Protein AF-A0A2A3E0T3-F1 (afdb_monomer_lite)

Foldseek 3Di:
DQDDKAWDFDPFQFADPVFQPWDWDDDQWKIKIKTFGDDDDPPDPPPDDDDDDPPDPDTDMDMDMDGGEDDEDEEDDAPVCLCVDPCVVNPDDPRTAIFIPSDPVLVVVLVVCPVDPPRDSVVSPGTYDYDHDYDDDDPDPDDDDDD

Radius of gyration: 18.92 Å; chains: 1; bounding box: 48×56×45 Å

Sequence (147 aa):
MSTAEALLPLDLPASSAGAPLPHVFADEERLLVAYIANVPDASFDGTNPRSVSAGAEGEAVAMLTVDPYVAFQFGPPNDEALRGHRLYALGLQPYSAFEVVNSSWIASLEEANRVHPRHMPECFRAAGISFSRSTIRPWNSSREISR

Structure (mmCIF, N/CA/C/O backbone):
data_AF-A0A2A3E0T3-F1
#
_entry.id   AF-A0A2A3E0T3-F1
#
loop_
_atom_site.group_PDB
_atom_site.id
_atom_site.type_symbol
_atom_site.label_atom_id
_atom_site.label_alt_id
_atom_site.label_comp_id
_atom_site.label_asym_id
_atom_site.label_entity_id
_atom_site.label_seq_id
_atom_site.pdbx_PDB_ins_code
_atom_site.Cartn_x
_atom_site.Cartn_y
_atom_site.Cartn_z
_atom_site.occupancy
_atom_site.B_iso_or_equiv
_atom_site.auth_seq_id
_atom_site.auth_comp_id
_atom_site.auth_asym_id
_atom_site.auth_atom_id
_atom_site.pdbx_PDB_model_num
ATOM 1 N N . MET A 1 1 ? -12.015 -15.461 19.841 1.00 42.75 1 MET A N 1
ATOM 2 C CA . MET A 1 1 ? -10.571 -15.721 19.672 1.00 42.75 1 MET A CA 1
ATOM 3 C C . MET A 1 1 ? -10.019 -14.555 18.876 1.00 42.75 1 MET A C 1
ATOM 5 O O . MET A 1 1 ? -10.621 -14.235 17.864 1.00 42.75 1 MET A O 1
ATOM 9 N N . SER A 1 2 ? -8.992 -13.863 19.373 1.00 52.44 2 SER A N 1
ATOM 10 C CA . SER A 1 2 ? -8.319 -12.822 18.585 1.00 52.44 2 SER A CA 1
ATOM 11 C C . SER A 1 2 ? -7.566 -13.520 17.459 1.00 52.44 2 SER A C 1
ATOM 13 O O . SER A 1 2 ? -6.694 -14.348 17.729 1.00 52.44 2 SER A O 1
ATOM 15 N N . THR A 1 3 ? -7.972 -13.283 16.219 1.00 77.06 3 THR A N 1
ATOM 16 C CA . THR A 1 3 ? -7.283 -13.817 15.048 1.00 77.06 3 THR A CA 1
ATOM 17 C C . THR A 1 3 ? -5.999 -13.011 14.863 1.00 77.06 3 THR A C 1
ATOM 19 O O . THR A 1 3 ? -6.046 -11.783 14.854 1.00 77.06 3 THR A O 1
ATOM 22 N N . ALA A 1 4 ? -4.851 -13.684 14.766 1.00 88.06 4 ALA A N 1
ATOM 23 C CA . ALA A 1 4 ? -3.572 -13.006 14.583 1.00 88.06 4 ALA A CA 1
ATOM 24 C C . ALA A 1 4 ? -3.554 -12.205 13.270 1.00 88.06 4 ALA A C 1
ATOM 26 O O . ALA A 1 4 ? -4.176 -12.597 12.277 1.00 88.06 4 ALA A O 1
ATOM 27 N N . GLU A 1 5 ? -2.836 -11.086 13.277 1.00 92.44 5 GLU A N 1
ATOM 28 C CA . GLU A 1 5 ? -2.591 -10.304 12.071 1.00 92.44 5 GLU A CA 1
ATOM 29 C C . GLU A 1 5 ? -1.707 -11.083 11.100 1.00 92.44 5 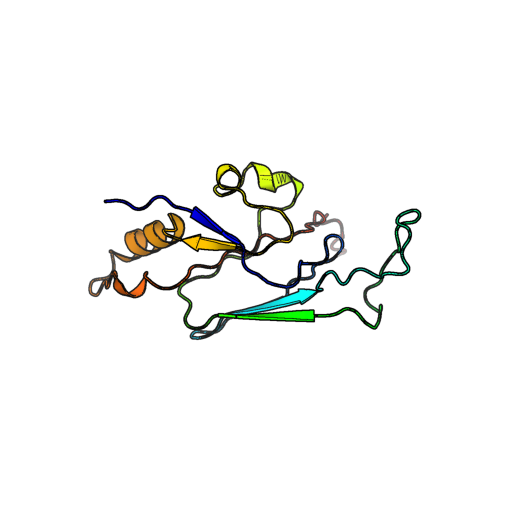GLU A C 1
ATOM 31 O O . GLU A 1 5 ? -0.722 -11.702 11.509 1.00 92.44 5 GLU A O 1
ATOM 36 N N . ALA A 1 6 ? -2.064 -11.062 9.818 1.00 91.12 6 ALA A N 1
ATOM 37 C CA . ALA A 1 6 ? -1.351 -11.816 8.798 1.00 91.12 6 ALA A CA 1
ATOM 38 C C . ALA A 1 6 ? -1.283 -11.060 7.470 1.00 91.12 6 ALA A C 1
ATOM 40 O O . ALA A 1 6 ? -2.134 -10.223 7.167 1.00 91.12 6 ALA A O 1
ATOM 41 N N . LEU A 1 7 ? -0.257 -11.387 6.684 1.00 92.50 7 LEU A N 1
ATOM 42 C CA . LEU A 1 7 ? -0.058 -10.891 5.329 1.00 92.50 7 LEU A CA 1
ATOM 43 C C . LEU A 1 7 ? -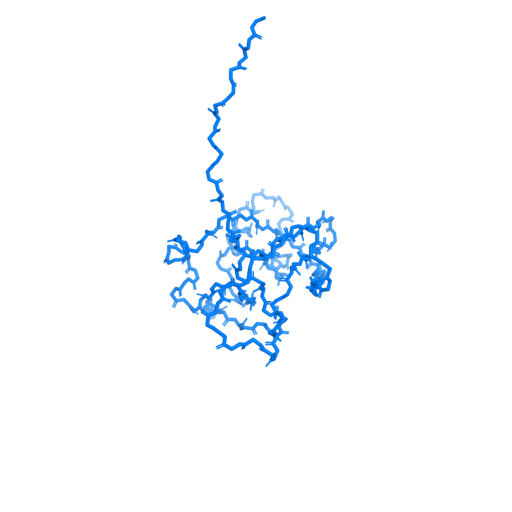0.462 -11.960 4.320 1.00 92.50 7 LEU A C 1
ATOM 45 O O . LEU A 1 7 ? 0.086 -13.062 4.330 1.00 92.50 7 LEU A O 1
ATOM 49 N N . LEU A 1 8 ? -1.387 -11.614 3.432 1.00 91.06 8 LEU A N 1
ATOM 50 C CA . LEU A 1 8 ? -1.762 -12.425 2.283 1.00 91.06 8 LEU A CA 1
ATOM 51 C C . LEU A 1 8 ? -1.197 -11.760 1.022 1.00 91.06 8 LEU A C 1
ATOM 53 O O . LEU A 1 8 ? -1.527 -10.603 0.762 1.00 91.06 8 LEU A O 1
ATOM 57 N N . PRO A 1 9 ? -0.316 -12.422 0.255 1.00 90.44 9 PRO A N 1
ATOM 58 C CA . PRO A 1 9 ? 0.208 -11.845 -0.976 1.00 90.44 9 PRO A CA 1
ATOM 59 C C . PRO A 1 9 ? -0.920 -11.656 -1.991 1.00 90.44 9 PRO A C 1
ATOM 61 O O . PRO A 1 9 ? -1.753 -12.544 -2.174 1.00 90.44 9 PRO A O 1
ATOM 64 N N . LEU A 1 10 ? -0.928 -10.503 -2.653 1.00 88.69 10 LEU A N 1
ATOM 65 C CA . LEU A 1 10 ? -1.838 -10.228 -3.757 1.00 88.69 10 LEU A CA 1
ATOM 66 C C . LEU A 1 10 ? -1.152 -10.559 -5.079 1.00 88.69 10 LEU A C 1
ATOM 68 O O . LEU A 1 10 ? 0.007 -10.201 -5.294 1.00 88.69 10 LEU A O 1
ATOM 72 N N . ASP A 1 11 ? -1.890 -11.209 -5.974 1.00 90.19 11 ASP A N 1
ATOM 73 C CA . ASP A 1 11 ? -1.440 -11.486 -7.337 1.00 90.19 11 ASP A CA 1
ATOM 74 C C . ASP A 1 11 ? -1.618 -10.234 -8.207 1.00 90.19 11 ASP A C 1
ATOM 76 O O . ASP A 1 11 ? -2.587 -10.084 -8.950 1.00 90.19 11 ASP A O 1
ATOM 80 N N . LEU A 1 12 ? -0.712 -9.272 -8.019 1.00 88.38 12 LEU A N 1
ATOM 81 C CA . LEU A 1 12 ? -0.630 -8.042 -8.800 1.00 88.38 12 LEU A CA 1
ATOM 82 C C . LEU A 1 12 ? 0.707 -7.992 -9.546 1.00 88.38 12 LEU A C 1
ATOM 84 O O . LEU A 1 12 ? 1.702 -8.534 -9.055 1.00 88.38 12 LEU A O 1
ATOM 88 N N . PRO A 1 13 ? 0.782 -7.287 -10.692 1.00 89.12 13 PRO A N 1
ATOM 89 C CA . PRO A 1 13 ? 2.057 -7.031 -11.348 1.00 89.12 13 PRO A CA 1
ATOM 90 C C . PRO A 1 13 ? 3.053 -6.426 -10.356 1.00 89.12 13 PRO A C 1
ATOM 92 O O . PRO A 1 13 ? 2.741 -5.431 -9.698 1.00 89.12 13 PRO A O 1
ATOM 95 N N . ALA A 1 14 ? 4.242 -7.017 -10.236 1.00 86.50 14 ALA A N 1
ATOM 96 C CA . ALA A 1 14 ? 5.273 -6.501 -9.342 1.00 86.50 14 ALA A CA 1
ATOM 97 C C . ALA A 1 14 ? 5.627 -5.057 -9.720 1.00 86.50 14 ALA A C 1
ATOM 99 O O . ALA A 1 14 ? 5.641 -4.704 -10.898 1.00 86.50 14 ALA A O 1
ATOM 100 N N . SER A 1 15 ? 5.921 -4.212 -8.737 1.00 87.12 15 SER A N 1
ATOM 101 C CA . SER A 1 15 ? 6.292 -2.823 -9.011 1.00 87.12 15 SER A CA 1
ATOM 102 C C . SER A 1 15 ? 7.726 -2.730 -9.542 1.00 87.12 15 SER A C 1
ATOM 104 O O . SER A 1 15 ? 8.594 -3.503 -9.137 1.00 87.12 15 SER A O 1
ATOM 106 N N . SER A 1 16 ? 8.009 -1.754 -10.409 1.00 85.06 16 SER A N 1
ATOM 107 C CA . SER A 1 16 ? 9.377 -1.451 -10.850 1.00 85.06 16 SER A CA 1
ATOM 108 C C . SER A 1 16 ? 10.263 -1.109 -9.650 1.00 85.06 16 SER A C 1
ATOM 110 O O . SER A 1 16 ? 9.975 -0.164 -8.917 1.00 85.06 16 SER A O 1
ATOM 112 N N . ALA A 1 17 ? 11.341 -1.871 -9.443 1.00 80.31 17 ALA A N 1
ATOM 113 C CA . ALA A 1 17 ? 12.228 -1.688 -8.293 1.00 80.31 17 ALA A CA 1
ATOM 114 C C . ALA A 1 17 ? 13.046 -0.386 -8.373 1.00 80.31 17 ALA A C 1
ATOM 116 O O . ALA A 1 17 ? 13.345 0.237 -7.362 1.00 80.31 17 ALA A O 1
ATOM 117 N N . GLY A 1 18 ? 13.406 0.051 -9.584 1.00 78.44 18 GLY A N 1
ATOM 118 C CA . GLY A 1 18 ? 14.223 1.253 -9.776 1.00 78.44 18 GLY A CA 1
ATOM 119 C C . GLY A 1 18 ? 13.422 2.555 -9.756 1.00 78.44 18 GLY A C 1
ATOM 120 O O . GLY A 1 18 ? 13.919 3.582 -9.295 1.00 78.44 18 GLY A O 1
ATOM 121 N N . ALA A 1 19 ? 12.191 2.521 -10.270 1.00 81.69 19 ALA A N 1
ATOM 122 C CA . ALA A 1 19 ? 11.344 3.700 -10.417 1.00 81.69 19 ALA A CA 1
ATOM 123 C C . ALA A 1 19 ? 9.858 3.299 -10.408 1.00 81.69 19 ALA A C 1
ATOM 125 O O . ALA A 1 19 ? 9.208 3.325 -11.451 1.00 81.69 19 ALA A O 1
ATOM 126 N N . PRO A 1 20 ? 9.291 2.936 -9.243 1.00 82.12 20 PRO A N 1
ATOM 127 C CA . PRO A 1 20 ? 7.891 2.517 -9.164 1.00 82.12 20 PRO A CA 1
ATOM 128 C C . PRO A 1 20 ? 6.911 3.662 -9.455 1.00 82.12 20 PRO A C 1
ATOM 130 O O . PRO A 1 20 ? 5.792 3.412 -9.891 1.00 82.12 20 PRO A O 1
ATOM 133 N N . LEU A 1 21 ? 7.337 4.909 -9.196 1.00 87.69 21 LEU A N 1
ATOM 134 C CA . LEU A 1 21 ? 6.584 6.154 -9.403 1.00 87.69 21 LEU A CA 1
ATOM 135 C C . LEU A 1 21 ? 5.080 6.022 -9.080 1.00 87.69 21 LEU A C 1
ATOM 137 O O . LEU A 1 21 ? 4.241 6.270 -9.950 1.00 87.69 21 LEU A O 1
ATOM 141 N N . PRO A 1 22 ? 4.721 5.609 -7.848 1.00 88.06 22 PRO A N 1
ATOM 142 C CA . PRO A 1 22 ? 3.326 5.417 -7.487 1.00 88.06 22 PRO A CA 1
ATOM 143 C C . PRO A 1 22 ? 2.568 6.749 -7.486 1.00 88.06 22 PRO A C 1
ATOM 145 O O . PRO A 1 22 ? 3.031 7.745 -6.927 1.00 88.06 22 PRO A O 1
ATOM 148 N N . HIS A 1 23 ? 1.381 6.735 -8.080 1.00 90.44 23 HIS A N 1
ATOM 149 C CA . HIS A 1 23 ? 0.407 7.816 -8.078 1.00 90.44 23 HIS A CA 1
ATOM 150 C C . HIS A 1 23 ? -0.839 7.341 -7.341 1.00 90.44 23 HIS A C 1
ATOM 152 O O . HIS A 1 23 ? -1.388 6.285 -7.653 1.00 90.44 23 HIS A O 1
ATOM 158 N N . VAL A 1 24 ? -1.279 8.126 -6.363 1.00 91.81 24 VAL A N 1
ATOM 159 C CA . VAL A 1 24 ? -2.439 7.809 -5.531 1.00 91.81 24 VAL A CA 1
ATOM 160 C C . VAL A 1 24 ? -3.495 8.884 -5.743 1.00 91.81 24 VAL A C 1
ATOM 162 O O . VAL A 1 24 ? -3.213 10.068 -5.564 1.00 91.81 24 VAL A O 1
ATOM 165 N N . PHE A 1 25 ? -4.702 8.462 -6.106 1.00 92.62 25 PHE A N 1
ATOM 166 C CA . PHE A 1 25 ? -5.893 9.301 -6.180 1.00 92.62 25 PHE A CA 1
ATOM 167 C C . PHE A 1 25 ? -6.909 8.742 -5.194 1.00 92.62 25 PHE A C 1
ATOM 169 O O . PHE A 1 25 ? -7.195 7.549 -5.214 1.00 92.62 25 PHE A O 1
ATOM 176 N N . ALA A 1 26 ? -7.421 9.590 -4.314 1.00 91.50 26 ALA A N 1
ATOM 177 C CA . ALA A 1 26 ? -8.346 9.183 -3.272 1.00 91.50 26 ALA A CA 1
ATOM 178 C C . ALA A 1 26 ? -9.486 10.199 -3.195 1.00 91.50 26 ALA A C 1
ATOM 180 O O . ALA A 1 26 ? -9.230 11.404 -3.131 1.00 91.50 26 ALA A O 1
ATOM 181 N N . ASP A 1 27 ? -10.719 9.705 -3.211 1.00 89.19 27 ASP A N 1
ATOM 182 C CA . ASP A 1 27 ? -11.933 10.469 -2.915 1.00 89.19 27 ASP A CA 1
ATOM 183 C C . ASP A 1 27 ? -12.687 9.825 -1.738 1.00 89.19 27 ASP A C 1
ATOM 185 O O . ASP A 1 27 ? -12.101 9.037 -1.005 1.00 89.19 27 ASP A O 1
ATOM 189 N N . GLU A 1 28 ? -13.939 10.188 -1.469 1.00 83.56 28 GLU A N 1
ATOM 190 C CA . GLU A 1 28 ? -14.680 9.639 -0.320 1.00 83.56 28 GLU A CA 1
ATOM 191 C C . GLU A 1 28 ? -15.091 8.164 -0.491 1.00 83.56 28 GLU A C 1
ATOM 193 O O . GLU A 1 28 ? -15.348 7.491 0.505 1.00 83.56 28 GLU A O 1
ATOM 198 N N . GLU A 1 29 ? -15.138 7.648 -1.720 1.00 84.25 29 GLU A N 1
ATOM 199 C CA . GLU A 1 29 ? -15.592 6.286 -2.028 1.00 84.25 29 GLU A CA 1
ATOM 200 C C . GLU A 1 29 ? -14.427 5.387 -2.461 1.00 84.25 29 GLU A C 1
ATOM 202 O O . GLU A 1 29 ? -14.321 4.231 -2.045 1.00 84.25 29 GLU A O 1
ATOM 207 N N . ARG A 1 30 ? -13.514 5.918 -3.279 1.00 88.56 30 ARG A N 1
ATOM 208 C CA . ARG A 1 30 ? -12.531 5.139 -4.031 1.00 88.56 30 ARG A CA 1
ATOM 209 C C . ARG A 1 30 ? -11.104 5.569 -3.764 1.00 88.56 30 ARG A C 1
ATOM 211 O O . ARG A 1 30 ? -10.755 6.749 -3.760 1.00 88.56 30 ARG A O 1
ATOM 218 N N . LEU A 1 31 ? -10.252 4.558 -3.655 1.00 91.75 31 LEU A N 1
ATOM 219 C CA . LEU A 1 31 ? -8.807 4.681 -3.687 1.00 91.75 31 LEU A CA 1
ATOM 220 C C . LEU A 1 31 ? -8.287 4.062 -4.983 1.00 91.75 31 LEU A C 1
ATOM 222 O O . LEU A 1 31 ? -8.462 2.870 -5.229 1.00 91.75 31 LEU A O 1
ATOM 226 N N . LEU A 1 32 ? -7.607 4.861 -5.794 1.00 93.81 32 LEU A N 1
ATOM 227 C CA . LEU A 1 32 ? -6.915 4.419 -6.993 1.00 93.81 32 LEU A CA 1
ATOM 228 C C . LEU A 1 32 ? -5.412 4.554 -6.793 1.00 93.81 32 LEU A C 1
ATOM 230 O O . LEU A 1 32 ? -4.909 5.623 -6.442 1.00 93.81 32 LEU A O 1
ATOM 234 N N . VAL A 1 33 ? -4.689 3.472 -7.063 1.00 92.44 33 VAL A N 1
ATOM 235 C CA . VAL A 1 33 ? -3.228 3.454 -7.024 1.00 92.44 33 VAL A CA 1
ATOM 236 C C . VAL A 1 33 ? -2.697 2.975 -8.359 1.00 92.44 33 VAL A C 1
ATOM 238 O O . VAL A 1 33 ? -2.962 1.851 -8.774 1.00 92.44 33 VAL A O 1
ATOM 241 N N . ALA A 1 34 ? -1.944 3.842 -9.025 1.00 92.62 34 ALA A N 1
ATOM 242 C CA . ALA A 1 34 ? -1.254 3.540 -10.266 1.00 92.62 34 ALA A CA 1
ATOM 243 C C . ALA A 1 34 ? 0.254 3.481 -10.021 1.00 92.62 34 ALA A C 1
ATOM 245 O O . ALA A 1 34 ? 0.793 4.316 -9.299 1.00 92.62 34 ALA A O 1
ATOM 246 N N . TYR A 1 35 ? 0.948 2.521 -10.619 1.00 90.75 35 TYR A N 1
ATOM 247 C CA . TYR A 1 35 ? 2.403 2.410 -10.519 1.00 90.75 35 TYR A CA 1
ATOM 248 C C . TYR A 1 35 ? 2.989 1.780 -11.780 1.00 90.75 35 TYR A C 1
ATOM 250 O O . TYR A 1 35 ? 2.299 1.077 -12.521 1.00 90.75 35 TYR A O 1
ATOM 258 N N . ILE A 1 36 ? 4.275 2.030 -12.018 1.00 89.38 36 ILE A N 1
ATOM 259 C CA . ILE A 1 36 ? 5.003 1.394 -13.116 1.00 89.38 36 ILE A CA 1
ATOM 260 C C . ILE A 1 36 ? 5.254 -0.067 -12.743 1.00 89.38 36 ILE A C 1
ATOM 262 O O . ILE A 1 36 ? 5.921 -0.360 -11.744 1.00 89.38 36 ILE A O 1
ATOM 266 N N . ALA A 1 37 ? 4.707 -0.980 -13.538 1.00 89.06 37 ALA A N 1
ATOM 267 C CA . ALA A 1 37 ? 4.885 -2.411 -13.372 1.00 89.06 37 ALA A CA 1
ATOM 268 C C . ALA A 1 37 ? 6.262 -2.843 -13.886 1.00 89.06 37 ALA A C 1
ATOM 270 O O . ALA A 1 37 ? 6.740 -2.390 -14.923 1.00 89.06 37 ALA A O 1
ATOM 271 N N . ASN A 1 38 ? 6.892 -3.762 -13.167 1.00 85.81 38 ASN A N 1
ATOM 272 C CA . ASN A 1 38 ? 8.096 -4.432 -13.614 1.00 85.81 38 ASN A CA 1
ATOM 273 C C . ASN A 1 38 ? 7.723 -5.473 -14.673 1.00 85.81 38 ASN A C 1
ATOM 275 O O . ASN A 1 38 ? 7.269 -6.567 -14.334 1.00 85.81 38 ASN A O 1
ATOM 279 N N . VAL A 1 39 ? 7.914 -5.138 -15.947 1.00 79.88 39 VAL A N 1
ATOM 280 C CA . VAL A 1 39 ? 7.797 -6.092 -17.053 1.00 79.88 39 VAL A CA 1
ATOM 281 C C . VAL A 1 39 ? 9.205 -6.545 -17.427 1.00 79.88 39 VAL A C 1
ATOM 283 O O . VAL A 1 39 ? 9.969 -5.742 -17.965 1.00 79.88 39 VAL A O 1
ATOM 286 N N . PRO A 1 40 ? 9.586 -7.803 -17.138 1.00 72.19 40 PRO A N 1
ATOM 287 C CA . PRO A 1 40 ? 10.902 -8.300 -17.505 1.00 72.19 40 PRO A CA 1
ATOM 288 C C . PRO A 1 40 ? 11.067 -8.293 -19.027 1.00 72.19 40 PRO A C 1
ATOM 290 O O . PRO A 1 40 ? 10.281 -8.910 -19.747 1.00 72.19 40 PRO A O 1
ATOM 293 N N . ASP A 1 41 ? 12.108 -7.627 -19.519 1.00 72.06 41 ASP A N 1
ATOM 294 C CA . ASP A 1 41 ? 12.534 -7.763 -20.908 1.00 72.06 41 ASP A CA 1
ATOM 295 C C . ASP A 1 41 ? 13.210 -9.129 -21.075 1.00 72.06 41 ASP A C 1
ATOM 297 O O . ASP A 1 41 ? 14.293 -9.371 -20.544 1.00 72.06 41 ASP A O 1
ATOM 301 N N . ALA A 1 42 ? 12.565 -10.041 -21.804 1.00 73.25 42 ALA A N 1
ATOM 302 C CA . ALA A 1 42 ? 13.075 -11.394 -22.023 1.00 73.25 42 ALA A CA 1
ATOM 303 C C . ALA A 1 42 ? 14.417 -11.428 -22.778 1.00 73.25 42 ALA A C 1
ATOM 305 O O . ALA A 1 42 ? 15.106 -12.446 -22.751 1.00 73.25 42 ALA A O 1
ATOM 306 N N . SER A 1 43 ? 14.787 -10.337 -23.455 1.00 73.88 43 SER A N 1
ATOM 307 C CA . SER A 1 43 ? 16.074 -10.201 -24.140 1.00 73.88 43 SER A CA 1
ATOM 308 C C . SER A 1 43 ? 17.201 -9.702 -23.230 1.00 73.88 43 SER A C 1
ATOM 310 O O . SER A 1 43 ? 18.359 -9.675 -23.647 1.00 73.88 43 SER A O 1
ATOM 312 N N . PHE A 1 44 ? 16.885 -9.325 -21.988 1.00 74.25 44 PHE A N 1
ATOM 313 C CA . PHE A 1 44 ? 17.851 -8.789 -21.042 1.00 74.25 44 PHE A CA 1
ATOM 314 C C . PHE A 1 44 ? 18.670 -9.898 -20.366 1.00 74.25 44 PHE A C 1
ATOM 316 O O . PHE A 1 44 ? 18.133 -10.750 -19.662 1.00 74.25 44 PHE A O 1
ATOM 323 N N . ASP A 1 45 ? 19.993 -9.861 -20.537 1.00 76.56 45 ASP A N 1
ATOM 324 C CA . ASP A 1 45 ? 20.927 -10.882 -20.038 1.00 76.56 45 ASP A CA 1
ATOM 325 C C . ASP A 1 45 ? 21.462 -10.618 -18.616 1.00 76.56 45 ASP A C 1
ATOM 327 O O . ASP A 1 45 ? 22.272 -11.385 -18.095 1.00 76.56 45 ASP A O 1
ATOM 331 N N . GLY A 1 46 ? 21.025 -9.529 -17.975 1.00 72.75 46 GLY A N 1
ATOM 332 C CA . GLY A 1 46 ? 21.424 -9.170 -16.613 1.00 72.75 46 GLY A CA 1
ATOM 333 C C . GLY A 1 46 ? 22.832 -8.582 -16.469 1.00 72.75 46 GLY A C 1
ATOM 334 O O . GLY A 1 46 ? 23.234 -8.268 -15.349 1.00 72.75 46 GLY A O 1
ATOM 335 N N . THR A 1 47 ? 23.590 -8.410 -17.556 1.00 73.94 47 THR A N 1
ATOM 336 C CA . THR A 1 47 ? 25.008 -8.011 -17.479 1.00 73.94 47 THR A CA 1
ATOM 337 C C . THR A 1 47 ? 25.228 -6.505 -17.375 1.00 73.94 47 THR A C 1
ATOM 339 O O . THR A 1 47 ? 26.228 -6.074 -16.803 1.00 73.94 47 THR A O 1
ATOM 342 N N . ASN A 1 48 ? 24.301 -5.691 -17.891 1.00 65.88 48 ASN A N 1
ATOM 343 C CA . ASN A 1 48 ? 24.448 -4.236 -17.939 1.00 65.88 48 ASN A CA 1
ATOM 344 C C . ASN A 1 48 ? 23.170 -3.526 -17.478 1.00 65.88 48 ASN A C 1
ATOM 346 O O . ASN A 1 48 ? 22.139 -3.673 -18.125 1.00 65.88 48 ASN A O 1
ATOM 350 N N . PRO A 1 49 ? 23.196 -2.717 -16.404 1.00 67.12 49 PRO A N 1
ATOM 351 C CA . PRO A 1 49 ? 22.007 -1.991 -15.975 1.00 67.12 49 PRO A CA 1
ATOM 352 C C . PRO A 1 49 ? 21.560 -1.006 -17.063 1.00 67.12 49 PRO A C 1
ATOM 354 O O . PRO A 1 49 ? 22.331 -0.154 -17.509 1.00 67.12 49 PRO A O 1
ATOM 357 N N . ARG A 1 50 ? 20.295 -1.101 -17.480 1.00 65.19 50 ARG A N 1
ATOM 358 C CA . ARG A 1 50 ? 19.689 -0.144 -18.408 1.00 65.19 50 ARG A CA 1
ATOM 359 C C . ARG A 1 50 ? 19.223 1.088 -17.636 1.00 65.19 50 ARG A C 1
ATOM 361 O O . ARG A 1 50 ? 18.391 0.993 -16.740 1.00 65.19 50 ARG A O 1
ATOM 368 N N . SER A 1 51 ? 19.736 2.255 -18.015 1.00 61.25 51 SER A N 1
ATOM 369 C CA . SER A 1 51 ? 19.207 3.533 -17.537 1.00 61.25 51 SER A CA 1
ATOM 370 C C . SER A 1 51 ? 17.895 3.835 -18.261 1.00 61.25 51 SER A C 1
ATOM 372 O O . SER A 1 51 ? 17.873 3.943 -19.487 1.00 61.25 51 SER A O 1
ATOM 374 N N . VAL A 1 52 ? 16.802 3.946 -17.511 1.00 61.25 52 VAL A N 1
ATOM 375 C CA . VAL A 1 52 ? 15.494 4.395 -18.006 1.00 61.25 52 VAL A CA 1
ATOM 376 C C . VAL A 1 52 ? 15.291 5.862 -17.632 1.00 61.25 52 VAL A C 1
ATOM 378 O O . VAL A 1 52 ? 15.595 6.283 -16.516 1.00 61.25 52 VAL A O 1
ATOM 381 N N . SER A 1 53 ? 14.834 6.662 -18.595 1.00 56.47 53 SER A N 1
ATOM 382 C CA . SER A 1 53 ? 14.549 8.088 -18.416 1.00 56.47 53 SER A CA 1
ATOM 383 C C . SER A 1 53 ? 13.044 8.321 -18.288 1.00 56.47 53 SER A C 1
ATOM 385 O O . SER A 1 53 ? 12.242 7.480 -18.679 1.00 56.47 53 SER A O 1
ATOM 387 N N . ALA A 1 54 ? 12.646 9.498 -17.800 1.00 54.22 54 ALA A N 1
ATOM 388 C CA . ALA A 1 54 ? 11.234 9.882 -17.687 1.00 54.22 54 ALA A CA 1
ATOM 389 C C . ALA A 1 54 ? 10.479 9.943 -19.036 1.00 54.22 54 ALA A C 1
ATOM 391 O O . ALA A 1 54 ? 9.260 10.057 -19.037 1.00 54.22 54 ALA A O 1
ATOM 392 N N . GLY A 1 55 ? 11.194 9.896 -20.168 1.00 53.88 55 GLY A N 1
ATOM 393 C CA . GLY A 1 55 ? 10.623 9.834 -21.518 1.00 53.88 55 GLY A CA 1
ATOM 394 C C . GLY A 1 55 ? 10.723 8.450 -22.163 1.00 53.88 55 GLY A C 1
ATOM 395 O O . GLY A 1 55 ? 10.568 8.347 -23.375 1.00 53.88 55 GLY A O 1
ATOM 396 N N . ALA A 1 56 ? 11.057 7.407 -21.398 1.00 61.91 56 ALA A N 1
ATOM 397 C CA . ALA A 1 56 ? 11.048 6.043 -21.905 1.00 61.91 56 ALA A CA 1
ATOM 398 C C . ALA A 1 56 ? 9.606 5.633 -22.248 1.00 61.91 56 ALA A C 1
ATOM 400 O O . ALA A 1 56 ? 8.725 5.626 -21.391 1.00 61.91 56 ALA A O 1
ATOM 401 N N . GLU A 1 57 ? 9.368 5.318 -23.518 1.00 61.56 57 GLU A N 1
ATOM 402 C CA . GLU A 1 57 ? 8.091 4.787 -23.992 1.00 61.56 57 GLU A CA 1
ATOM 403 C C . GLU A 1 57 ? 8.021 3.270 -23.752 1.00 61.56 57 GLU A C 1
ATOM 405 O O . GLU A 1 57 ? 9.041 2.578 -23.784 1.00 61.56 57 GLU A O 1
ATOM 410 N N . GLY A 1 58 ? 6.811 2.746 -23.535 1.00 70.38 58 GLY A N 1
ATOM 411 C CA . GLY A 1 58 ? 6.563 1.304 -23.408 1.00 70.38 58 GLY A CA 1
ATOM 412 C C . GLY A 1 58 ? 6.549 0.744 -21.982 1.00 70.38 58 GLY A C 1
ATOM 413 O O . GLY A 1 58 ? 6.415 -0.467 -21.824 1.00 70.38 58 GLY A O 1
ATOM 414 N N . GLU A 1 59 ? 6.645 1.588 -20.951 1.00 77.88 59 GLU A N 1
ATOM 415 C CA . GLU A 1 59 ? 6.442 1.162 -19.561 1.00 77.88 59 GLU A CA 1
ATOM 416 C C . GLU A 1 59 ? 4.980 0.746 -19.336 1.00 77.88 59 GLU A C 1
ATOM 418 O O . GLU A 1 59 ? 4.045 1.487 -19.659 1.00 77.88 59 GLU A O 1
ATOM 423 N N . ALA A 1 60 ? 4.766 -0.439 -18.765 1.00 87.56 60 ALA A N 1
ATOM 424 C CA . ALA A 1 60 ? 3.430 -0.877 -18.386 1.00 87.56 60 ALA A CA 1
ATOM 425 C C . ALA A 1 60 ? 3.025 -0.224 -17.060 1.00 87.56 60 ALA A C 1
ATOM 427 O O . ALA A 1 60 ? 3.788 -0.223 -16.095 1.00 87.56 60 ALA A O 1
ATOM 428 N N . VAL A 1 61 ? 1.800 0.296 -16.990 1.00 89.81 61 VAL A N 1
ATOM 429 C CA . VAL A 1 61 ? 1.235 0.865 -15.761 1.00 89.81 61 VAL A CA 1
ATOM 430 C C . VAL A 1 61 ? 0.180 -0.087 -15.216 1.00 89.81 61 VAL A C 1
ATOM 432 O O . VAL A 1 61 ? -0.780 -0.422 -15.909 1.00 89.81 61 VAL A O 1
ATOM 435 N N . ALA A 1 62 ? 0.353 -0.513 -13.968 1.00 91.00 62 ALA A N 1
ATOM 436 C CA . ALA A 1 62 ? -0.675 -1.225 -13.224 1.00 91.00 62 ALA A CA 1
ATOM 437 C C . ALA A 1 62 ? -1.555 -0.214 -12.483 1.00 91.00 62 ALA A C 1
ATOM 439 O O . ALA A 1 62 ? -1.048 0.759 -11.924 1.00 91.00 62 ALA A O 1
ATOM 440 N N . MET A 1 63 ? -2.868 -0.448 -12.476 1.00 91.94 63 MET A N 1
ATOM 441 C CA . MET A 1 63 ? -3.844 0.364 -11.751 1.00 91.94 63 MET A CA 1
ATOM 442 C C . MET A 1 63 ? -4.683 -0.540 -10.851 1.00 91.94 63 MET A C 1
ATOM 444 O O . MET A 1 63 ? -5.370 -1.438 -11.331 1.00 91.94 63 MET A O 1
ATOM 448 N N . LEU A 1 64 ? -4.627 -0.286 -9.549 1.00 90.56 64 LEU A N 1
ATOM 449 C CA . LEU A 1 64 ? -5.475 -0.904 -8.540 1.00 90.56 64 LEU A CA 1
ATOM 450 C C . LEU A 1 64 ? -6.575 0.082 -8.152 1.00 90.56 64 LEU A C 1
ATOM 452 O O . LEU A 1 64 ? -6.309 1.266 -7.952 1.00 90.56 64 LEU A O 1
ATOM 456 N N . THR A 1 65 ? -7.800 -0.409 -8.007 1.00 90.69 65 THR A N 1
ATOM 457 C CA . THR A 1 65 ? -8.906 0.350 -7.418 1.00 90.69 65 THR A CA 1
ATOM 458 C C . THR A 1 65 ? -9.444 -0.408 -6.223 1.00 90.69 65 THR A C 1
ATOM 460 O O . THR A 1 65 ? -9.678 -1.612 -6.312 1.00 90.69 65 THR A O 1
ATOM 463 N N . VAL A 1 66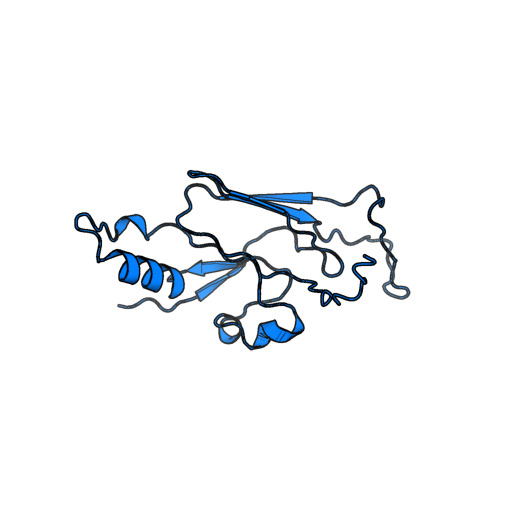 ? -9.639 0.303 -5.118 1.00 87.81 66 VAL A N 1
ATOM 464 C CA . VAL A 1 66 ? -10.255 -0.221 -3.904 1.00 87.81 66 VAL A CA 1
ATOM 465 C C . VAL A 1 66 ? -11.424 0.666 -3.525 1.00 87.81 66 VAL A C 1
ATOM 467 O O . VAL A 1 66 ? -11.289 1.885 -3.438 1.00 87.81 66 VAL A O 1
ATOM 470 N N . ASP A 1 67 ? -12.568 0.024 -3.336 1.00 84.88 67 ASP A N 1
ATOM 471 C CA . ASP A 1 67 ? -13.853 0.642 -3.041 1.00 84.88 67 ASP A CA 1
ATOM 472 C C . ASP A 1 67 ? -14.719 -0.393 -2.291 1.00 84.88 67 ASP A C 1
ATOM 474 O O . ASP A 1 67 ? -14.872 -1.515 -2.795 1.00 84.88 67 ASP A O 1
ATOM 478 N N . PRO A 1 68 ? -15.252 -0.083 -1.095 1.00 82.19 68 PRO A N 1
ATOM 479 C CA . PRO A 1 68 ? -14.997 1.129 -0.311 1.00 82.19 68 PRO A CA 1
ATOM 480 C C . PRO A 1 68 ? -13.667 1.049 0.461 1.00 82.19 68 PRO A C 1
ATOM 482 O O . PRO A 1 68 ? -13.151 -0.040 0.727 1.00 82.19 68 PRO A O 1
ATOM 485 N N . TYR A 1 69 ? -13.136 2.197 0.894 1.00 85.19 69 TYR A N 1
ATOM 486 C CA . TYR A 1 69 ? -11.992 2.268 1.816 1.00 85.19 69 TYR A CA 1
ATOM 487 C C . TYR A 1 69 ? -12.271 3.217 2.998 1.00 85.19 69 TYR A C 1
ATOM 489 O O . TYR A 1 69 ? -13.107 4.108 2.904 1.00 85.19 69 TYR A O 1
ATOM 497 N N . VAL A 1 70 ? -11.592 3.009 4.137 1.00 83.19 70 VAL A N 1
ATOM 498 C CA . VAL A 1 70 ? -11.806 3.805 5.376 1.00 83.19 70 VAL A CA 1
ATOM 499 C C . VAL A 1 70 ? -10.673 4.792 5.638 1.00 83.19 70 VAL A C 1
ATOM 501 O O . VAL A 1 70 ? -10.892 5.902 6.114 1.00 83.19 70 VAL A O 1
ATOM 504 N N . ALA A 1 71 ? -9.441 4.376 5.365 1.00 87.12 71 ALA A N 1
ATOM 505 C CA . ALA A 1 71 ? -8.256 5.197 5.536 1.00 87.12 71 ALA A CA 1
ATOM 506 C C . ALA A 1 71 ? -7.159 4.707 4.591 1.00 87.12 71 ALA A C 1
ATOM 508 O O . ALA A 1 71 ? -7.056 3.509 4.317 1.00 87.12 71 ALA A O 1
ATOM 509 N N . PHE A 1 72 ? -6.312 5.628 4.137 1.00 88.75 72 PHE A N 1
ATOM 510 C CA . PHE A 1 72 ? -5.105 5.302 3.388 1.00 88.75 72 PHE A CA 1
ATOM 511 C C . PHE A 1 72 ? -3.891 5.964 4.043 1.00 88.75 72 PHE A C 1
ATOM 513 O O . PHE A 1 72 ? -3.981 7.060 4.600 1.00 88.75 72 PHE A O 1
ATOM 520 N N . GLN A 1 73 ? -2.742 5.297 3.969 1.00 87.31 73 GLN A N 1
ATOM 521 C CA . GLN A 1 73 ? -1.457 5.869 4.358 1.00 87.31 73 GLN A CA 1
ATOM 522 C C . GLN A 1 73 ? -0.451 5.664 3.227 1.00 87.31 73 GLN A C 1
ATOM 524 O O . GLN A 1 73 ? -0.271 4.548 2.737 1.00 87.31 73 GLN A O 1
ATOM 529 N N . PHE A 1 74 ? 0.212 6.751 2.833 1.00 85.94 74 PHE A N 1
ATOM 530 C CA . PHE A 1 74 ? 1.216 6.758 1.775 1.00 85.94 74 PHE A CA 1
ATOM 531 C C . PHE A 1 74 ? 2.492 7.451 2.256 1.00 85.94 74 PHE A C 1
ATOM 533 O O . PHE A 1 74 ? 2.444 8.587 2.734 1.00 85.94 74 PHE A O 1
ATOM 540 N N . GLY A 1 75 ? 3.636 6.776 2.130 1.00 83.06 75 GLY A N 1
ATOM 541 C CA . GLY A 1 75 ? 4.932 7.336 2.506 1.00 83.06 75 GLY A CA 1
ATOM 542 C C . GLY A 1 75 ? 5.902 6.284 3.056 1.00 83.06 75 GLY A C 1
ATOM 543 O O . GLY A 1 75 ? 6.106 5.270 2.387 1.00 83.06 75 GLY A O 1
ATOM 544 N N . PRO A 1 76 ? 6.566 6.537 4.203 1.00 80.06 76 PRO A N 1
ATOM 545 C CA . PRO A 1 76 ? 7.538 5.603 4.770 1.00 80.06 76 PRO A CA 1
ATOM 546 C C . PRO A 1 76 ? 6.887 4.248 5.095 1.00 80.06 76 PRO A C 1
ATOM 548 O O . PRO A 1 76 ? 5.688 4.205 5.373 1.00 80.06 76 PRO A O 1
ATOM 551 N N . PRO A 1 77 ? 7.662 3.151 5.124 1.00 86.62 77 PRO A N 1
ATOM 552 C CA . PRO A 1 77 ? 9.126 3.072 5.034 1.00 86.62 77 PRO A CA 1
ATOM 553 C C . PRO A 1 77 ? 9.648 3.077 3.585 1.00 86.62 77 PRO A C 1
ATOM 555 O O . PRO A 1 77 ? 8.915 2.736 2.662 1.00 86.62 77 PRO A O 1
ATOM 558 N N . ASN A 1 78 ? 10.922 3.438 3.403 1.00 84.94 78 ASN A N 1
ATOM 559 C CA . ASN A 1 78 ? 11.697 3.131 2.192 1.00 84.94 78 ASN A CA 1
ATOM 560 C C . ASN A 1 78 ? 12.433 1.788 2.337 1.00 84.94 78 ASN A C 1
ATOM 562 O O . ASN A 1 78 ? 12.409 1.178 3.408 1.00 84.94 78 ASN A O 1
ATOM 566 N N . ASP A 1 79 ? 13.111 1.346 1.278 1.00 84.81 79 ASP A N 1
ATOM 567 C CA . ASP A 1 79 ? 13.869 0.090 1.234 1.00 84.81 79 ASP A CA 1
ATOM 568 C C . ASP A 1 79 ? 14.851 -0.060 2.404 1.00 84.81 79 ASP A C 1
ATOM 570 O O . ASP A 1 79 ? 14.927 -1.124 3.022 1.00 84.81 79 ASP A O 1
ATOM 574 N N . GLU A 1 80 ? 15.566 1.011 2.759 1.00 88.00 80 GLU A N 1
ATOM 575 C CA . GLU A 1 80 ? 16.552 0.992 3.842 1.00 88.00 80 GLU A CA 1
ATOM 576 C C . GLU A 1 80 ? 15.910 0.853 5.230 1.00 88.00 80 GLU A C 1
ATOM 578 O O . GLU A 1 80 ? 16.509 0.277 6.141 1.00 88.00 80 GLU A O 1
ATOM 583 N N . ALA A 1 81 ? 14.684 1.356 5.399 1.00 92.00 81 ALA A N 1
ATOM 584 C CA . ALA A 1 81 ? 13.942 1.309 6.655 1.00 92.00 81 ALA A CA 1
ATOM 585 C C . ALA A 1 81 ? 12.919 0.163 6.724 1.00 92.00 81 ALA A C 1
ATOM 587 O O . ALA A 1 81 ? 12.285 -0.014 7.767 1.00 92.00 81 ALA A O 1
ATOM 588 N N . LEU A 1 82 ? 12.758 -0.639 5.661 1.00 90.81 82 LEU A N 1
ATOM 589 C CA . LEU A 1 82 ? 11.716 -1.669 5.565 1.00 90.81 82 LEU A CA 1
ATOM 590 C C . LEU A 1 82 ? 11.771 -2.670 6.727 1.00 90.81 82 LEU A C 1
ATOM 592 O O . LEU A 1 82 ? 10.734 -3.083 7.238 1.00 90.81 82 LEU A O 1
ATOM 596 N N . ARG A 1 83 ? 12.976 -3.004 7.205 1.00 92.06 83 ARG A N 1
ATOM 597 C CA . ARG A 1 83 ? 13.180 -3.909 8.352 1.00 92.06 83 ARG A CA 1
ATOM 598 C C . ARG A 1 83 ? 12.586 -3.394 9.661 1.00 92.06 83 ARG A C 1
ATOM 600 O O . ARG A 1 83 ? 12.275 -4.191 10.538 1.00 92.06 83 ARG A O 1
ATOM 607 N N . GLY A 1 84 ? 12.451 -2.076 9.800 1.00 91.94 84 GLY A N 1
ATOM 608 C CA . GLY A 1 84 ? 11.800 -1.442 10.944 1.00 91.94 84 GLY A CA 1
ATOM 609 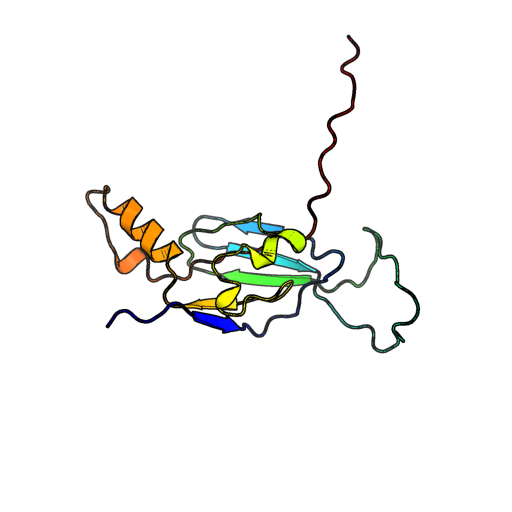C C . GLY A 1 84 ? 10.275 -1.420 10.835 1.00 91.94 84 GLY A C 1
ATOM 610 O O . GLY A 1 84 ? 9.602 -1.007 11.777 1.00 91.94 84 GLY A O 1
ATOM 611 N N . HIS A 1 85 ? 9.710 -1.844 9.702 1.00 91.44 85 HIS A N 1
ATOM 612 C CA . HIS A 1 85 ? 8.270 -1.871 9.519 1.00 91.44 85 HIS A CA 1
ATOM 613 C C . HIS A 1 85 ? 7.619 -2.949 10.384 1.00 91.44 85 HIS A C 1
ATOM 615 O O . HIS A 1 85 ? 8.074 -4.091 10.441 1.00 91.44 85 HIS A O 1
ATOM 621 N N . ARG A 1 86 ? 6.476 -2.609 10.982 1.00 90.19 86 ARG A N 1
ATOM 622 C CA . ARG A 1 86 ? 5.691 -3.494 11.854 1.00 90.19 86 ARG A CA 1
ATOM 623 C C . ARG A 1 86 ? 5.363 -4.849 11.214 1.00 90.19 86 ARG A C 1
ATOM 625 O O . ARG A 1 86 ? 5.353 -5.865 11.897 1.00 90.19 86 ARG A O 1
ATOM 632 N N . LEU A 1 87 ? 5.122 -4.856 9.903 1.00 93.00 87 LEU A N 1
ATOM 633 C CA . LEU A 1 87 ? 4.751 -6.054 9.140 1.00 93.00 87 LEU A CA 1
ATOM 634 C C . LEU A 1 87 ? 5.961 -6.833 8.584 1.00 93.00 87 LEU A C 1
ATOM 636 O O . LEU A 1 87 ? 5.775 -7.884 7.979 1.00 93.00 87 LEU A O 1
ATOM 640 N N . TYR A 1 88 ? 7.198 -6.359 8.783 1.00 93.81 88 TYR A N 1
ATOM 641 C CA . TYR A 1 88 ? 8.398 -7.022 8.252 1.00 93.81 88 TYR A CA 1
ATOM 642 C C . TYR A 1 88 ? 8.553 -8.449 8.784 1.00 93.81 88 TYR A C 1
ATOM 644 O O . TYR A 1 88 ? 8.747 -9.387 8.016 1.00 93.81 88 TYR A O 1
ATOM 652 N N . ALA A 1 89 ? 8.368 -8.632 10.095 1.00 93.75 89 ALA A N 1
ATOM 653 C CA . ALA A 1 89 ? 8.425 -9.947 10.732 1.00 93.75 89 ALA A CA 1
ATOM 654 C C . ALA A 1 89 ? 7.307 -10.903 10.269 1.00 93.75 89 ALA A C 1
ATOM 656 O O . ALA A 1 89 ? 7.430 -12.110 10.456 1.00 93.75 89 ALA A O 1
ATOM 657 N N . LEU A 1 90 ? 6.242 -10.376 9.654 1.00 93.50 90 LEU A N 1
ATOM 658 C CA . LEU A 1 90 ? 5.132 -11.154 9.097 1.00 93.50 90 LEU A CA 1
ATOM 659 C C . LEU A 1 90 ? 5.345 -11.518 7.619 1.00 93.50 90 LEU A C 1
ATOM 661 O O . LEU A 1 90 ? 4.485 -12.164 7.027 1.00 93.50 90 LEU A O 1
ATOM 665 N N . GLY A 1 91 ? 6.473 -11.118 7.022 1.00 92.94 91 GLY A N 1
ATOM 666 C CA . GLY A 1 91 ? 6.835 -11.464 5.648 1.00 92.94 91 GLY A CA 1
ATOM 667 C C . GLY A 1 91 ? 6.721 -10.328 4.634 1.00 92.94 91 GLY A C 1
ATOM 668 O O . GLY A 1 91 ? 6.851 -10.606 3.444 1.00 92.94 91 GLY A O 1
ATOM 669 N N . LEU A 1 92 ? 6.526 -9.071 5.059 1.00 92.31 92 LEU A N 1
ATOM 670 C CA . LEU A 1 92 ? 6.472 -7.928 4.138 1.00 92.31 92 LEU A CA 1
ATOM 671 C C . LEU A 1 92 ? 7.729 -7.874 3.258 1.00 92.31 92 LEU A C 1
ATOM 673 O O . LEU A 1 92 ? 8.847 -7.818 3.771 1.00 92.31 92 LEU A O 1
ATOM 677 N N . GLN A 1 93 ? 7.525 -7.848 1.941 1.00 90.44 93 GLN A N 1
ATOM 678 C CA . GLN A 1 93 ? 8.588 -7.729 0.942 1.00 90.44 93 GLN A CA 1
ATOM 679 C C . GLN A 1 93 ? 8.527 -6.377 0.222 1.00 90.44 93 GLN A C 1
ATOM 681 O O . GLN A 1 93 ? 7.435 -5.830 0.047 1.00 90.44 93 GLN A O 1
ATOM 686 N N . PRO A 1 94 ? 9.676 -5.835 -0.221 1.00 88.56 94 PRO A N 1
ATOM 687 C CA . PRO A 1 94 ? 9.694 -4.624 -1.030 1.00 88.56 94 PRO A CA 1
ATOM 688 C C . PRO A 1 94 ? 9.014 -4.868 -2.388 1.00 88.56 94 PRO A C 1
ATOM 690 O O . PRO A 1 94 ? 8.984 -5.994 -2.890 1.00 88.56 94 PRO A O 1
ATOM 693 N N . TYR A 1 95 ? 8.470 -3.803 -2.986 1.00 87.38 95 TYR A N 1
ATOM 694 C CA . TYR A 1 95 ? 7.879 -3.801 -4.340 1.00 87.38 95 TYR A CA 1
ATOM 695 C C . TYR A 1 95 ? 6.761 -4.829 -4.588 1.00 87.38 95 TYR A C 1
ATOM 697 O O . TYR A 1 95 ? 6.445 -5.141 -5.737 1.00 87.38 95 TYR A O 1
ATOM 705 N N . SER A 1 96 ? 6.162 -5.341 -3.515 1.00 87.25 96 SER A N 1
ATOM 706 C CA . SER A 1 96 ? 5.133 -6.379 -3.531 1.00 87.25 96 SER A CA 1
ATOM 707 C C . SER A 1 96 ? 3.867 -5.867 -2.846 1.00 87.25 96 SER A C 1
ATOM 709 O O . SER A 1 96 ? 3.936 -4.998 -1.975 1.00 87.25 96 SER A O 1
ATOM 711 N N . ALA A 1 97 ? 2.713 -6.407 -3.230 1.00 89.56 97 ALA A N 1
ATOM 712 C CA . ALA A 1 97 ? 1.425 -6.034 -2.661 1.00 89.56 97 ALA A CA 1
ATOM 713 C C . ALA A 1 97 ? 0.888 -7.143 -1.753 1.00 89.56 97 ALA A C 1
ATOM 715 O O . ALA A 1 97 ? 0.974 -8.328 -2.078 1.00 89.56 97 ALA A O 1
ATOM 716 N N . PHE A 1 98 ? 0.316 -6.747 -0.619 1.00 91.19 98 PHE A N 1
ATOM 717 C CA . PHE A 1 98 ? -0.256 -7.667 0.356 1.00 91.19 98 PHE A CA 1
ATOM 718 C C . PHE A 1 98 ? -1.576 -7.119 0.888 1.00 91.19 98 PHE A C 1
ATOM 720 O O . PHE A 1 98 ? -1.703 -5.921 1.141 1.00 91.19 98 PHE A O 1
ATOM 727 N N . GLU A 1 99 ? -2.527 -8.011 1.127 1.00 90.69 99 GLU A N 1
ATOM 728 C CA . GLU A 1 99 ? -3.667 -7.756 1.995 1.00 90.69 99 GLU A CA 1
ATOM 729 C C . GLU A 1 99 ? -3.269 -8.067 3.443 1.00 90.69 99 GLU A C 1
ATOM 731 O O . GLU A 1 99 ? -2.687 -9.114 3.736 1.00 90.69 99 GLU A O 1
ATOM 736 N N . VAL A 1 100 ? -3.571 -7.148 4.362 1.00 91.62 100 VAL A N 1
ATOM 737 C CA . VAL A 1 100 ? -3.304 -7.326 5.794 1.00 91.62 100 VAL A CA 1
ATOM 738 C C . VAL A 1 100 ? -4.605 -7.694 6.496 1.00 91.62 100 VAL A C 1
ATOM 740 O O . VAL A 1 100 ? -5.451 -6.835 6.743 1.00 91.62 100 VAL A O 1
ATOM 743 N N . VAL A 1 101 ? -4.765 -8.965 6.852 1.00 90.44 101 VAL A N 1
ATOM 744 C CA . VAL A 1 101 ? -5.954 -9.434 7.574 1.00 90.44 101 VAL A CA 1
ATOM 745 C C . VAL A 1 101 ? -5.775 -9.258 9.080 1.00 90.44 101 VAL A C 1
ATOM 747 O O . VAL A 1 101 ? -4.674 -9.416 9.606 1.00 90.44 101 VAL A O 1
ATOM 750 N N . ASN A 1 102 ? -6.865 -8.935 9.785 1.00 89.19 102 ASN A N 1
ATOM 751 C CA . ASN A 1 102 ? -6.871 -8.617 11.224 1.00 89.19 102 ASN A CA 1
ATOM 752 C C . ASN A 1 102 ? -5.889 -7.491 11.594 1.00 89.19 102 ASN A C 1
ATOM 754 O O . ASN A 1 102 ? -5.147 -7.584 12.571 1.00 89.19 102 ASN A O 1
ATOM 758 N N . SER A 1 103 ? -5.869 -6.432 10.782 1.00 89.88 103 SER A N 1
ATOM 759 C CA . SER A 1 103 ? -4.900 -5.348 10.913 1.00 89.88 103 SER A CA 1
ATOM 760 C C . SER A 1 103 ? -4.978 -4.635 12.265 1.00 89.88 103 SER A C 1
ATOM 762 O O . SER A 1 103 ? -6.014 -4.069 12.628 1.00 89.88 103 SER A O 1
ATOM 764 N N . SER A 1 104 ? -3.849 -4.554 12.975 1.00 90.62 104 SER A N 1
ATOM 765 C CA . SER A 1 104 ? -3.767 -3.790 14.226 1.00 90.62 104 SER A CA 1
ATOM 766 C C . SER A 1 104 ? -3.951 -2.285 13.993 1.00 90.62 104 SER A C 1
ATOM 768 O O . SER A 1 104 ? -4.323 -1.547 14.905 1.00 90.62 104 SER A O 1
ATOM 770 N N . TRP A 1 105 ? -3.689 -1.814 12.769 1.00 90.31 105 TRP A N 1
ATOM 771 C CA . TRP A 1 105 ? -3.877 -0.418 12.384 1.00 90.31 105 TRP A CA 1
ATOM 772 C C . TRP A 1 105 ? -5.361 -0.066 12.293 1.00 90.31 105 TRP A C 1
ATOM 774 O O . TRP A 1 105 ? -5.781 0.926 12.882 1.00 90.31 105 TRP A O 1
ATOM 784 N N . ILE A 1 106 ? -6.164 -0.924 11.660 1.00 88.56 106 ILE A N 1
ATOM 785 C CA . ILE A 1 106 ? -7.623 -0.767 11.600 1.00 88.56 106 ILE A CA 1
ATOM 786 C C . ILE A 1 106 ? -8.226 -0.779 13.010 1.00 88.56 106 ILE A C 1
ATOM 788 O O . ILE A 1 106 ? -9.036 0.085 13.332 1.00 88.56 106 ILE A O 1
ATOM 792 N N . ALA A 1 107 ? -7.772 -1.690 13.880 1.00 89.69 107 ALA A N 1
ATOM 793 C CA . ALA A 1 107 ? -8.198 -1.716 15.281 1.00 89.69 107 ALA A CA 1
ATOM 794 C C . ALA A 1 107 ? -7.851 -0.409 16.024 1.00 89.69 107 ALA A C 1
ATOM 796 O O . ALA A 1 107 ? -8.633 0.079 16.833 1.00 89.69 107 ALA A O 1
ATOM 797 N N . SER A 1 108 ? -6.697 0.193 15.718 1.00 91.12 108 SER A N 1
ATOM 798 C CA . SER A 1 108 ? -6.290 1.475 16.310 1.00 91.12 108 SER A CA 1
ATOM 799 C C . SER A 1 108 ? -7.144 2.646 15.805 1.00 91.12 108 SER A C 1
ATOM 801 O O . SER A 1 108 ? -7.439 3.561 16.571 1.00 91.12 108 SER A O 1
ATOM 803 N N . LEU A 1 109 ? -7.550 2.624 14.529 1.00 90.44 109 LEU A N 1
ATOM 804 C CA . LEU A 1 109 ? -8.468 3.612 13.951 1.00 90.44 109 LEU A CA 1
ATOM 805 C C . LEU A 1 109 ? -9.869 3.503 14.567 1.00 90.44 109 LEU A C 1
ATOM 807 O O . LEU A 1 109 ? -10.469 4.521 14.908 1.00 90.44 109 LEU A O 1
ATOM 811 N N . GLU A 1 110 ? -10.364 2.277 14.744 1.00 91.81 110 GLU A N 1
ATOM 812 C CA . GLU A 1 110 ? -11.642 2.001 15.404 1.00 91.81 110 GLU A CA 1
ATOM 813 C C . GLU A 1 110 ? -11.643 2.530 16.843 1.00 91.81 110 GLU A C 1
ATOM 815 O O . GLU A 1 110 ? -12.528 3.309 17.198 1.00 91.81 110 GLU A O 1
ATOM 820 N N . GLU A 1 111 ? -10.615 2.191 17.630 1.00 92.75 111 GLU A N 1
ATOM 821 C CA . GLU A 1 111 ? -10.441 2.669 19.006 1.00 92.75 111 GLU A CA 1
ATOM 822 C C . GLU A 1 111 ? -10.442 4.200 19.081 1.00 92.75 111 GLU A C 1
ATOM 824 O O . GLU A 1 111 ? -11.188 4.787 19.865 1.00 92.75 111 GLU A O 1
ATOM 829 N N . ALA A 1 112 ? -9.654 4.864 18.229 1.00 91.12 112 ALA A N 1
ATOM 830 C CA . ALA A 1 112 ? -9.586 6.323 18.195 1.00 91.12 112 ALA A CA 1
ATOM 831 C C . ALA A 1 112 ? -10.947 6.963 17.869 1.00 91.12 112 ALA A C 1
ATOM 833 O O . ALA A 1 112 ? -11.262 8.047 18.363 1.00 91.12 112 ALA A O 1
ATOM 834 N N . ASN A 1 113 ? -11.782 6.285 17.079 1.00 91.56 113 ASN A N 1
ATOM 835 C CA . ASN A 1 113 ? -13.103 6.768 16.693 1.00 91.56 113 ASN A CA 1
ATOM 836 C C . ASN A 1 113 ? -14.182 6.574 17.781 1.00 91.56 113 ASN A C 1
ATOM 838 O O . ASN A 1 113 ? -15.292 7.089 17.637 1.00 91.56 113 ASN A O 1
ATOM 842 N N . ARG A 1 114 ? -13.908 5.862 18.884 1.00 92.38 114 ARG A N 1
ATOM 843 C CA . ARG A 1 114 ? -14.909 5.599 19.945 1.00 92.38 114 ARG A CA 1
ATOM 844 C C . ARG A 1 114 ? -15.387 6.836 20.692 1.00 92.38 114 ARG A C 1
ATOM 846 O O . ARG A 1 114 ? -16.447 6.806 21.309 1.00 92.38 114 ARG A O 1
ATOM 853 N N . VAL A 1 115 ? -14.646 7.939 20.611 1.00 93.25 115 VAL A N 1
ATOM 854 C CA . VAL A 1 115 ? -15.070 9.233 21.167 1.00 93.25 115 VAL A CA 1
ATOM 855 C C . VAL A 1 115 ? -16.322 9.791 20.477 1.00 93.25 115 VAL A C 1
ATOM 857 O O . VAL A 1 115 ? -16.973 10.687 21.013 1.00 93.25 115 VAL A O 1
ATOM 860 N N . HIS A 1 116 ? -16.675 9.278 19.294 1.00 85.06 116 HIS A N 1
ATOM 861 C CA . HIS A 1 116 ? -17.849 9.710 18.552 1.00 85.06 116 HIS A CA 1
ATOM 862 C C . HIS A 1 116 ? -19.145 9.107 19.142 1.00 85.06 116 HIS A C 1
ATOM 864 O O . HIS A 1 116 ? -19.264 7.885 19.227 1.00 85.06 116 HIS A O 1
ATOM 870 N N . PRO A 1 117 ? -20.181 9.910 19.467 1.00 88.62 117 PRO A N 1
ATOM 871 C CA . PRO A 1 117 ? -21.422 9.412 20.083 1.00 88.62 117 PRO A CA 1
ATOM 872 C C . PRO A 1 117 ? -22.205 8.382 19.255 1.00 88.62 117 PRO A C 1
ATOM 874 O O . PRO A 1 117 ? -23.030 7.653 19.796 1.00 88.62 117 PRO A O 1
ATOM 877 N N . ARG A 1 118 ? -21.977 8.340 17.937 1.00 88.38 118 ARG A N 1
ATOM 878 C CA . ARG A 1 118 ? -22.563 7.354 17.009 1.00 88.38 118 ARG A CA 1
ATOM 879 C C . ARG A 1 118 ? -21.505 6.389 16.483 1.00 88.38 118 ARG A C 1
ATOM 881 O O . ARG A 1 118 ? -21.479 6.091 15.295 1.00 88.38 118 ARG A O 1
ATOM 888 N N . HIS A 1 119 ? -20.548 6.021 17.325 1.00 88.12 119 HIS A N 1
ATOM 889 C CA . HIS A 1 119 ? -19.521 5.064 16.958 1.00 88.12 119 HIS A CA 1
ATOM 890 C C . HIS A 1 119 ? -20.161 3.735 16.520 1.00 88.12 119 HIS A C 1
ATOM 892 O O . HIS A 1 119 ? -20.998 3.176 17.227 1.00 88.12 119 HIS A O 1
ATOM 898 N N . MET A 1 120 ? -19.755 3.259 15.345 1.00 85.94 120 MET A N 1
ATOM 899 C CA . MET A 1 120 ? -20.218 2.025 14.714 1.00 85.94 120 MET A CA 1
ATOM 900 C C . MET A 1 120 ? -18.979 1.176 14.385 1.00 85.94 120 MET A C 1
ATOM 902 O O . MET A 1 120 ? -18.327 1.436 13.367 1.00 85.94 120 MET A O 1
ATOM 906 N N . PRO A 1 121 ? -18.601 0.204 15.241 1.00 83.62 121 PRO A N 1
ATOM 907 C CA . PRO A 1 121 ? -17.404 -0.621 15.043 1.00 83.62 121 PRO A CA 1
ATOM 908 C C . PRO A 1 121 ? -17.402 -1.362 13.698 1.00 83.62 121 PRO A C 1
ATOM 910 O O . PRO A 1 121 ? -16.358 -1.609 13.099 1.00 83.62 121 PRO A O 1
ATOM 913 N N . GLU A 1 122 ? -18.585 -1.711 13.194 1.00 83.62 122 GLU A N 1
ATOM 914 C CA . GLU A 1 122 ? -18.806 -2.371 11.911 1.00 83.62 122 GLU A CA 1
ATOM 915 C C . GLU A 1 122 ? -18.268 -1.590 10.706 1.00 83.62 122 GLU A C 1
ATOM 917 O O . GLU A 1 122 ? -17.875 -2.221 9.725 1.00 83.62 122 GLU A O 1
ATOM 922 N N . CYS A 1 123 ? -18.164 -0.259 10.788 1.00 79.00 123 CYS A N 1
ATOM 923 C CA . CYS A 1 123 ? -17.591 0.563 9.719 1.00 79.00 123 CYS A CA 1
ATOM 924 C C . CYS A 1 123 ? -16.082 0.327 9.538 1.00 79.00 123 CYS A C 1
ATOM 926 O O . CYS A 1 123 ? -15.544 0.598 8.471 1.00 79.00 123 CYS A O 1
ATOM 928 N N . PHE A 1 124 ? -15.402 -0.234 10.543 1.00 78.44 124 PHE A N 1
ATOM 929 C CA . PHE A 1 124 ? -13.972 -0.554 10.509 1.00 78.44 124 PHE A CA 1
ATOM 930 C C . PHE A 1 124 ? -13.703 -2.009 10.103 1.00 78.44 124 PHE A C 1
ATOM 932 O O . PHE A 1 124 ? -12.614 -2.526 10.316 1.00 78.44 124 PHE A O 1
ATOM 939 N N . ARG A 1 125 ? -14.682 -2.704 9.511 1.00 68.25 125 ARG A N 1
ATOM 940 C CA . ARG A 1 125 ? -14.465 -4.038 8.921 1.00 68.25 125 ARG A CA 1
ATOM 941 C C . ARG A 1 125 ? -13.919 -3.991 7.490 1.00 68.25 125 ARG A C 1
ATOM 943 O O . ARG A 1 125 ? -13.560 -5.038 6.961 1.00 68.25 125 ARG A O 1
ATOM 950 N N . ALA A 1 126 ? -13.887 -2.813 6.865 1.00 56.31 126 ALA A N 1
ATOM 951 C CA . ALA A 1 126 ? -13.372 -2.618 5.512 1.00 56.31 126 ALA A CA 1
ATOM 952 C C . ALA A 1 126 ? -11.831 -2.634 5.465 1.00 56.31 126 ALA A C 1
ATOM 954 O O . ALA A 1 126 ? -11.164 -2.398 6.472 1.00 56.31 126 ALA A O 1
ATOM 955 N N . ALA A 1 127 ? -11.267 -2.918 4.288 1.00 54.03 127 ALA A N 1
ATOM 956 C CA . ALA A 1 127 ? -9.828 -3.067 4.089 1.00 54.03 127 ALA A CA 1
ATOM 957 C C . ALA A 1 127 ? -9.073 -1.740 4.311 1.00 54.03 127 ALA A C 1
ATOM 959 O O . ALA A 1 127 ? -9.379 -0.716 3.702 1.00 54.03 127 ALA A O 1
ATOM 960 N N . GLY A 1 128 ? -8.059 -1.765 5.176 1.00 51.97 128 GLY A N 1
ATOM 961 C CA . GLY A 1 128 ? -7.069 -0.699 5.312 1.00 51.97 128 GLY A CA 1
ATOM 962 C C . GLY A 1 128 ? -5.871 -1.010 4.424 1.00 51.97 128 GLY A C 1
ATOM 963 O O . GLY A 1 128 ? -5.309 -2.101 4.519 1.00 51.97 128 GLY A O 1
ATOM 964 N N . ILE A 1 129 ? -5.474 -0.069 3.568 1.00 51.41 129 ILE A N 1
ATOM 965 C CA . ILE A 1 129 ? -4.373 -0.273 2.619 1.00 51.41 129 ILE A CA 1
ATOM 966 C C . ILE A 1 129 ? -3.222 0.670 2.948 1.00 51.41 129 ILE A C 1
ATOM 968 O O . ILE A 1 129 ? -3.411 1.871 3.155 1.00 51.41 129 ILE A O 1
ATOM 972 N N . SER A 1 130 ? -2.017 0.106 2.989 1.00 43.12 130 SER A N 1
ATOM 973 C CA . SER A 1 130 ? -0.763 0.830 3.182 1.00 43.12 130 SER A CA 1
ATOM 974 C C . SER A 1 130 ? 0.157 0.559 1.995 1.00 43.12 130 SER A C 1
ATOM 976 O O . SER A 1 130 ? 0.359 -0.596 1.622 1.00 43.12 130 SER A O 1
ATOM 978 N N . PHE A 1 131 ? 0.710 1.621 1.408 1.00 43.06 131 PHE A N 1
ATOM 979 C CA . PHE A 1 131 ? 1.719 1.540 0.351 1.00 43.06 131 PHE A CA 1
ATOM 980 C C . PHE A 1 131 ? 3.043 2.122 0.853 1.00 43.06 131 PHE A C 1
ATOM 982 O O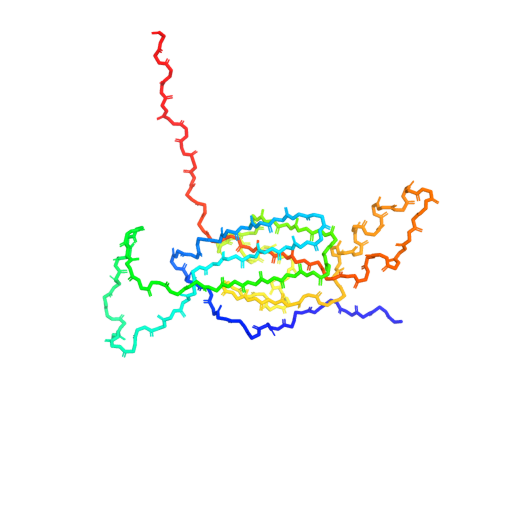 . PHE A 1 131 ? 3.103 3.287 1.256 1.00 43.06 131 PHE A O 1
ATOM 989 N N . SER A 1 132 ? 4.116 1.328 0.790 1.00 37.38 132 SER A N 1
ATOM 990 C CA . SER A 1 132 ? 5.478 1.776 1.095 1.00 37.38 132 SER A CA 1
ATOM 991 C C . SER A 1 132 ? 6.146 2.365 -0.148 1.00 37.38 132 SER A C 1
ATOM 993 O O . SER A 1 132 ? 6.192 1.729 -1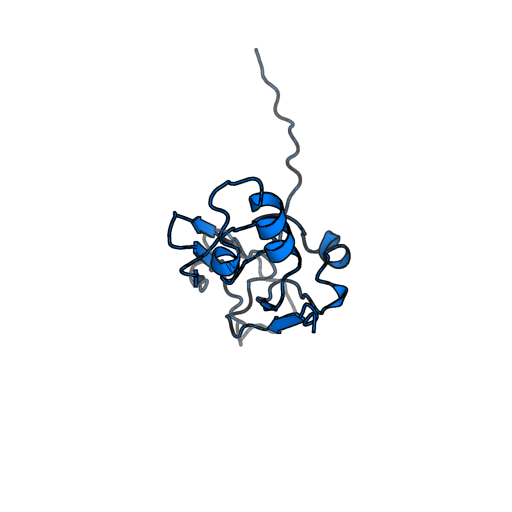.203 1.00 37.38 132 SER A O 1
ATOM 995 N N . ARG A 1 133 ? 6.680 3.580 -0.024 1.00 36.50 133 ARG A N 1
ATOM 996 C CA . ARG A 1 133 ? 7.392 4.293 -1.090 1.00 36.50 133 ARG A CA 1
ATOM 997 C C . ARG A 1 133 ? 8.836 3.800 -1.212 1.00 36.50 133 ARG A C 1
ATOM 999 O O . ARG A 1 133 ? 9.588 3.897 -0.252 1.00 36.50 133 ARG A O 1
ATOM 1006 N N . SER A 1 134 ? 9.279 3.452 -2.419 1.00 36.88 134 SER A N 1
ATOM 1007 C CA . SER A 1 134 ? 10.709 3.479 -2.756 1.00 36.88 134 SER A CA 1
ATOM 1008 C C . SER A 1 134 ? 11.090 4.862 -3.301 1.00 36.88 134 SER A C 1
ATOM 1010 O O . SER A 1 134 ? 10.274 5.549 -3.912 1.00 36.88 134 SER A O 1
ATOM 1012 N N . THR A 1 135 ? 12.327 5.281 -3.030 1.00 33.59 135 THR A N 1
ATOM 1013 C CA . THR A 1 135 ? 12.971 6.572 -3.347 1.00 33.59 135 THR A CA 1
ATOM 1014 C C . THR A 1 135 ? 12.451 7.842 -2.643 1.00 33.59 135 THR A C 1
ATOM 1016 O O . THR A 1 135 ? 11.653 8.624 -3.168 1.00 33.59 135 THR A O 1
ATOM 1019 N N . ILE A 1 136 ? 13.052 8.152 -1.484 1.00 32.72 136 ILE A N 1
ATOM 1020 C CA . ILE A 1 136 ? 13.328 9.533 -1.052 1.00 32.72 136 ILE A CA 1
ATOM 1021 C C . ILE A 1 136 ? 14.781 9.833 -1.430 1.00 32.72 136 ILE A C 1
ATOM 1023 O O . ILE A 1 136 ? 15.704 9.307 -0.816 1.00 32.72 136 ILE A O 1
ATOM 1027 N N . ARG A 1 137 ? 15.007 10.706 -2.420 1.00 28.06 137 ARG A N 1
ATOM 1028 C CA . ARG A 1 137 ? 16.240 11.502 -2.402 1.00 28.06 137 ARG A CA 1
ATOM 1029 C C . ARG A 1 137 ? 16.051 12.581 -1.332 1.00 28.06 137 ARG A C 1
ATOM 1031 O O . ARG A 1 137 ? 14.992 13.212 -1.332 1.00 28.06 137 ARG A O 1
ATOM 1038 N N . PRO A 1 138 ? 17.016 12.803 -0.426 1.00 27.28 138 PRO A N 1
ATOM 1039 C CA . PRO A 1 138 ? 16.928 13.907 0.515 1.00 27.28 138 PRO A CA 1
ATOM 1040 C C . PRO A 1 138 ? 16.805 15.223 -0.262 1.00 27.28 138 PRO A C 1
ATOM 1042 O O . PRO A 1 138 ? 17.597 15.513 -1.160 1.00 27.28 138 PRO A O 1
ATOM 1045 N N . TRP A 1 139 ? 15.781 16.008 0.071 1.00 29.94 139 TRP A N 1
ATOM 1046 C CA . TRP A 1 139 ? 15.655 17.392 -0.363 1.00 29.94 139 TRP A CA 1
ATOM 1047 C C . TRP A 1 139 ? 16.744 18.205 0.344 1.00 29.94 139 TRP A C 1
ATOM 1049 O O . TRP A 1 139 ? 16.587 18.595 1.498 1.00 29.94 139 TRP A O 1
ATOM 1059 N N . ASN A 1 140 ? 17.872 18.434 -0.330 1.00 33.19 140 ASN A N 1
ATOM 1060 C CA . ASN A 1 140 ? 18.847 19.424 0.113 1.00 33.19 140 ASN A CA 1
ATOM 1061 C C . ASN A 1 140 ? 18.314 20.810 -0.262 1.00 33.19 140 ASN A C 1
ATOM 1063 O O . ASN A 1 140 ? 18.423 21.249 -1.408 1.00 33.19 140 ASN A O 1
ATOM 1067 N N . SER A 1 141 ? 17.731 21.511 0.711 1.00 38.59 141 SER A N 1
ATOM 1068 C CA . SER A 1 141 ? 17.449 22.937 0.592 1.00 38.59 141 SER A CA 1
ATOM 1069 C C . SER A 1 141 ? 18.770 23.707 0.590 1.00 38.59 141 SER A C 1
ATOM 1071 O O . SER A 1 141 ? 19.320 24.063 1.630 1.00 38.59 141 SER A O 1
ATOM 1073 N N . SER A 1 142 ? 19.306 23.956 -0.594 1.00 43.03 142 SER A N 1
ATOM 1074 C CA . SER A 1 142 ? 20.328 24.974 -0.814 1.00 43.03 142 SER A CA 1
ATOM 1075 C C . SER A 1 142 ? 19.996 25.688 -2.109 1.00 43.03 142 SER A C 1
ATOM 1077 O O . SER A 1 142 ? 20.543 25.370 -3.160 1.00 43.03 142 SER A O 1
ATOM 1079 N N . ARG A 1 143 ? 19.055 26.633 -2.034 1.00 36.16 143 ARG A N 1
ATOM 1080 C CA . ARG A 1 143 ? 19.037 27.789 -2.928 1.00 36.16 143 ARG A CA 1
ATOM 1081 C C . ARG A 1 143 ? 18.696 29.037 -2.134 1.00 36.16 143 ARG A C 1
ATOM 1083 O O . ARG A 1 143 ? 17.647 29.142 -1.506 1.00 36.16 143 ARG A O 1
ATOM 1090 N N . GLU A 1 144 ? 19.689 29.908 -2.153 1.00 38.34 144 GLU A N 1
ATOM 1091 C CA . GLU A 1 144 ? 19.730 31.281 -1.698 1.00 38.34 144 GLU A CA 1
ATOM 1092 C C . GLU A 1 144 ? 18.482 32.051 -2.133 1.00 38.34 144 GLU A C 1
ATOM 1094 O O . GLU A 1 144 ? 18.098 32.050 -3.302 1.00 38.34 144 GLU A O 1
ATOM 1099 N N . ILE A 1 145 ? 17.875 32.747 -1.176 1.00 37.12 145 ILE A N 1
ATOM 1100 C CA . ILE A 1 145 ? 17.012 33.884 -1.467 1.00 37.12 145 ILE A CA 1
ATOM 1101 C C . ILE A 1 145 ? 17.962 35.074 -1.616 1.00 37.12 145 ILE A C 1
ATOM 1103 O O . ILE A 1 145 ? 18.415 35.640 -0.618 1.00 37.12 145 ILE A O 1
ATOM 1107 N N . SER A 1 146 ? 18.313 35.423 -2.854 1.00 41.75 146 SER A N 1
ATOM 1108 C CA . SER A 1 146 ? 18.851 36.754 -3.141 1.00 41.75 146 SER A CA 1
ATOM 1109 C C . SER A 1 146 ? 17.738 37.781 -2.932 1.00 41.75 146 SER A C 1
ATOM 1111 O O . SER A 1 146 ? 16.613 37.583 -3.391 1.00 41.75 146 SER A O 1
ATOM 1113 N N . ARG A 1 147 ? 18.079 38.823 -2.169 1.00 48.97 147 ARG A N 1
ATOM 1114 C CA . ARG A 1 147 ? 17.251 39.992 -1.851 1.00 48.97 147 ARG A CA 1
ATOM 1115 C C . ARG A 1 147 ? 16.884 40.810 -3.081 1.00 48.97 147 ARG A C 1
ATOM 1117 O O . ARG A 1 147 ? 17.728 40.866 -4.002 1.00 48.97 147 ARG A O 1
#

Secondary structure (DSSP, 8-state):
--PPPEEEE---PPBPSS----EEEE-SS-EEEEEEB----TT--SSSPPPPPTT-S---EEEEEE-S-S-EEEE---GGGGGGSTTGGGT--TT--EEEET-HHHHHHHHHHTTSTT--GGGGGSPPEEEEPP-------------

pLDDT: mean 77.63, std 18.68, range [27.28, 93.81]